Protein AF-A0ABD1CSW5-F1 (afdb_monomer_lite)

Foldseek 3Di:
DAFKWWWAADPPPRAIDIDTDDPAQWDADPPPRDIDGGPDTPDMGHPVVSVVVSVVVRVVVVVVVVVVVVVVVVVVVVVPPPPPPPDPPDDDDDD

Secondary structure (DSSP, 8-state):
-PPPEEEEE-TTT--EEEEE--SS-EEE-TTT--EEE-----EEE-HHHHHHHHHHHHHHHHHHHHHHHHHHHHHHHTSSTT-------------

Radius of gyration: 24.5 Å; chains: 1; bounding box: 70×67×27 Å

InterPro domains:
  IPR032739 MRN complex-interacting protein [PTHR15863] (1-64)
  IPR049472 MRN complex-interacting protein, N-terminal domain [PF15749] (7-75)

Structure (mmCIF, N/CA/C/O backbone):
data_AF-A0ABD1CSW5-F1
#
_entry.id   AF-A0ABD1CSW5-F1
#
loop_
_atom_site.group_PDB
_atom_site.id
_atom_site.type_symbol
_atom_site.label_atom_id
_atom_site.label_alt_id
_atom_site.label_comp_id
_atom_site.label_asym_id
_atom_site.label_entity_id
_atom_site.label_seq_id
_atom_site.pdbx_PDB_ins_code
_atom_site.Cartn_x
_atom_site.Cartn_y
_atom_site.Cartn_z
_atom_site.occupancy
_atom_site.B_iso_or_equiv
_atom_site.auth_seq_id
_atom_site.auth_comp_id
_atom_site.auth_asym_id
_atom_site.auth_atom_id
_atom_site.pdbx_PDB_model_num
ATOM 1 N N . MET A 1 1 ? -14.027 -21.262 8.863 1.00 59.62 1 MET A N 1
ATOM 2 C CA . MET A 1 1 ? -14.495 -20.237 7.901 1.00 59.62 1 MET A CA 1
ATOM 3 C C . MET A 1 1 ? -13.276 -19.576 7.272 1.00 59.62 1 MET A C 1
ATOM 5 O O . MET A 1 1 ? -12.404 -19.165 8.033 1.00 59.62 1 MET A O 1
ATOM 9 N N . PRO A 1 2 ? -13.153 -19.526 5.934 1.00 64.94 2 PRO A N 1
ATOM 10 C CA . PRO A 1 2 ? -12.018 -18.879 5.281 1.00 64.94 2 PRO A CA 1
ATOM 11 C C . PRO A 1 2 ? -12.063 -17.369 5.529 1.00 64.94 2 PRO A C 1
ATOM 13 O O . PRO A 1 2 ? -13.097 -16.724 5.366 1.00 64.94 2 PRO A O 1
ATOM 16 N N . GLN A 1 3 ? -10.942 -16.821 5.983 1.00 81.94 3 GLN A N 1
ATOM 17 C CA . GLN A 1 3 ? -10.825 -15.415 6.356 1.00 81.94 3 GLN A CA 1
ATOM 18 C C . GLN A 1 3 ? -10.508 -14.632 5.084 1.00 81.94 3 GLN A C 1
ATOM 20 O O . GLN A 1 3 ? -9.544 -14.960 4.397 1.00 81.94 3 GLN A O 1
ATOM 25 N N . VAL A 1 4 ? -11.331 -13.644 4.739 1.00 88.38 4 VAL A N 1
ATOM 26 C CA . VAL A 1 4 ? -11.147 -12.858 3.511 1.00 88.38 4 VAL A CA 1
ATOM 27 C C . VAL A 1 4 ? -10.046 -11.825 3.730 1.00 88.38 4 VAL A C 1
ATOM 29 O O . VAL A 1 4 ? -10.012 -11.160 4.768 1.00 88.38 4 VAL A O 1
ATOM 32 N N . LEU A 1 5 ? -9.152 -11.676 2.754 1.00 90.94 5 LEU A N 1
ATOM 33 C CA . LEU A 1 5 ? -8.100 -10.665 2.767 1.00 90.94 5 LEU A CA 1
ATOM 34 C C . LEU A 1 5 ? -8.449 -9.521 1.814 1.00 90.94 5 LEU A C 1
ATOM 36 O O . LEU A 1 5 ? -9.198 -9.687 0.851 1.00 90.94 5 LEU A O 1
ATOM 40 N N . ARG A 1 6 ? -7.899 -8.346 2.103 1.00 90.12 6 ARG A N 1
ATOM 41 C CA . ARG A 1 6 ? -7.984 -7.138 1.282 1.00 90.12 6 ARG A CA 1
ATOM 42 C C . ARG A 1 6 ? -6.601 -6.545 1.071 1.00 90.12 6 ARG A C 1
ATOM 44 O O . ARG A 1 6 ? -5.736 -6.666 1.936 1.00 90.12 6 ARG A O 1
ATOM 51 N N . VAL A 1 7 ? -6.406 -5.871 -0.054 1.00 90.38 7 VAL A N 1
ATOM 52 C CA . VAL A 1 7 ? -5.167 -5.153 -0.364 1.00 90.38 7 VAL A CA 1
ATOM 53 C C . VAL A 1 7 ? -5.326 -3.675 -0.037 1.00 90.38 7 VAL A C 1
ATOM 55 O O . VAL A 1 7 ? -6.291 -3.025 -0.448 1.00 90.38 7 VAL A O 1
ATOM 58 N N . VAL A 1 8 ? -4.367 -3.158 0.724 1.00 89.94 8 VAL A N 1
ATOM 59 C CA . VAL A 1 8 ? -4.356 -1.812 1.297 1.00 89.94 8 VAL A CA 1
ATOM 60 C C . VAL A 1 8 ? -3.012 -1.134 1.032 1.00 89.94 8 VAL A C 1
ATOM 62 O O . VAL A 1 8 ? -1.993 -1.808 0.914 1.00 89.94 8 VAL A O 1
ATOM 65 N N . CYS A 1 9 ? -2.997 0.198 0.947 1.00 88.44 9 CYS A N 1
ATOM 66 C CA . CYS A 1 9 ? -1.780 0.991 0.731 1.00 88.44 9 CYS A CA 1
ATOM 67 C C . CYS A 1 9 ? -1.491 1.865 1.957 1.00 88.44 9 CYS A C 1
ATOM 69 O O . CYS A 1 9 ? -2.384 2.541 2.484 1.00 88.44 9 CYS A O 1
ATOM 71 N N . CYS A 1 10 ? -0.249 1.826 2.443 1.00 87.62 10 CYS A N 1
ATOM 72 C CA . CYS A 1 10 ? 0.183 2.658 3.560 1.00 87.62 10 CYS A CA 1
ATOM 73 C C . CYS A 1 10 ? 0.236 4.129 3.134 1.00 87.62 10 CYS A C 1
ATOM 75 O O . CYS A 1 10 ? 0.765 4.431 2.077 1.00 87.62 10 CYS A O 1
ATOM 77 N N . PHE A 1 11 ? -0.259 5.063 3.950 1.00 83.31 11 PHE A N 1
ATOM 78 C CA . PHE A 1 11 ? -0.165 6.481 3.577 1.00 83.31 11 PHE A CA 1
ATOM 79 C C . PHE A 1 11 ? 1.247 7.053 3.798 1.00 83.31 11 PHE A C 1
ATOM 81 O O . PHE A 1 11 ? 1.605 8.035 3.162 1.00 83.31 11 PHE A O 1
ATOM 88 N N . GLN A 1 12 ? 2.023 6.449 4.706 1.00 84.06 12 GLN A N 1
ATOM 89 C CA . GLN A 1 12 ? 3.347 6.929 5.103 1.00 84.06 12 GLN A CA 1
ATOM 90 C C . GLN A 1 12 ? 4.447 6.398 4.180 1.00 84.06 12 GLN A C 1
ATOM 92 O O . GLN A 1 12 ? 5.218 7.167 3.629 1.00 84.06 12 GLN A O 1
ATOM 97 N N . CYS A 1 13 ? 4.522 5.073 4.020 1.00 85.50 13 CYS A N 1
ATOM 98 C CA . CYS A 1 13 ? 5.559 4.421 3.212 1.00 85.50 13 CYS A CA 1
ATOM 99 C C . CYS A 1 13 ? 5.066 3.975 1.833 1.00 85.50 13 CYS A C 1
ATOM 101 O O . CYS A 1 13 ? 5.815 3.316 1.125 1.00 85.50 13 CYS A O 1
ATOM 103 N N . ARG A 1 14 ? 3.797 4.248 1.491 1.00 82.69 14 ARG A N 1
ATOM 104 C CA . ARG A 1 14 ? 3.176 3.956 0.182 1.00 82.69 14 ARG A CA 1
ATOM 105 C C . ARG A 1 14 ? 3.193 2.492 -0.269 1.00 82.69 14 ARG A C 1
ATOM 107 O O . ARG A 1 14 ? 2.702 2.158 -1.339 1.00 82.69 14 ARG A O 1
ATOM 114 N N . GLN A 1 15 ? 3.618 1.583 0.608 1.00 84.56 15 GLN A N 1
ATOM 115 C CA . GLN A 1 15 ? 3.676 0.157 0.312 1.00 84.56 15 GLN A CA 1
ATOM 116 C C . GLN A 1 15 ? 2.311 -0.533 0.365 1.00 84.56 15 GLN A C 1
ATOM 118 O O . GLN A 1 15 ? 1.514 -0.317 1.292 1.00 84.56 15 GLN A O 1
ATOM 123 N N . PHE A 1 16 ? 2.092 -1.434 -0.597 1.00 87.75 16 PHE A N 1
ATOM 124 C CA . PHE A 1 16 ? 0.913 -2.294 -0.675 1.00 87.75 16 PHE A CA 1
ATOM 125 C C . PHE A 1 16 ? 1.073 -3.521 0.208 1.00 87.75 16 PHE A C 1
ATOM 127 O O . PHE A 1 16 ? 2.103 -4.191 0.208 1.00 87.75 16 PHE A O 1
ATOM 134 N N . GLN A 1 17 ? 0.034 -3.823 0.977 1.00 88.25 17 GLN A N 1
ATOM 135 C CA . GLN A 1 17 ? 0.022 -4.921 1.934 1.00 88.25 17 GLN A CA 1
ATOM 136 C C . GLN A 1 17 ? -1.339 -5.608 1.932 1.00 88.25 17 GLN A C 1
ATOM 138 O O . GLN A 1 17 ? -2.367 -4.991 1.655 1.00 88.25 17 GLN A O 1
ATOM 143 N N . SER A 1 18 ? -1.347 -6.895 2.266 1.00 89.56 18 SER A N 1
ATOM 144 C CA . SER A 1 18 ? -2.576 -7.644 2.512 1.00 89.56 18 SER A CA 1
ATOM 145 C C . SER A 1 18 ? -2.962 -7.546 3.988 1.00 89.56 18 SER A C 1
ATOM 147 O O . SER A 1 18 ? -2.174 -7.930 4.852 1.00 89.56 18 SER A O 1
ATOM 149 N N . ASP A 1 19 ? -4.176 -7.090 4.273 1.00 89.88 19 A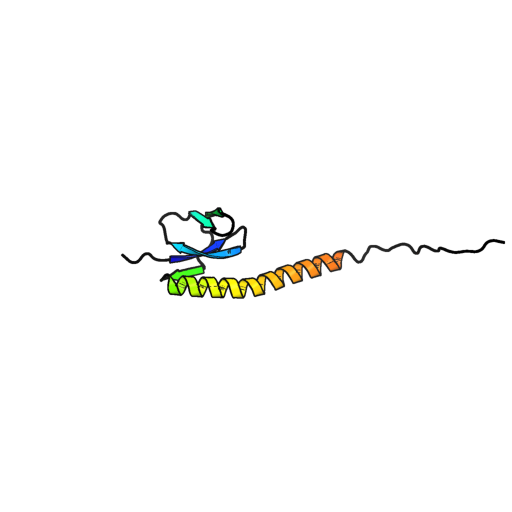SP A N 1
ATOM 150 C CA . ASP A 1 19 ? -4.774 -7.067 5.609 1.00 89.88 19 ASP A CA 1
ATOM 151 C C . ASP A 1 19 ? -6.009 -7.976 5.645 1.00 89.88 19 ASP A C 1
ATOM 153 O O . ASP A 1 19 ? -6.713 -8.142 4.649 1.00 89.88 19 ASP A O 1
ATOM 157 N N . ILE A 1 20 ? -6.281 -8.579 6.799 1.00 89.50 20 ILE A N 1
ATOM 158 C CA . ILE A 1 20 ? -7.479 -9.405 6.977 1.00 89.50 20 ILE A CA 1
ATOM 159 C C . ILE A 1 20 ? -8.683 -8.473 7.087 1.00 89.50 20 ILE A C 1
ATOM 161 O O . ILE A 1 20 ? -8.665 -7.514 7.861 1.00 89.50 20 ILE A O 1
ATOM 165 N N . VAL A 1 21 ? -9.754 -8.767 6.348 1.00 87.75 21 VAL A N 1
ATOM 166 C CA . VAL A 1 21 ? -10.989 -7.985 6.414 1.00 87.75 21 VAL A CA 1
ATOM 167 C C . VAL A 1 21 ? -11.594 -8.128 7.808 1.00 87.75 21 VAL A C 1
ATOM 169 O O . VAL A 1 21 ? -12.181 -9.145 8.166 1.00 87.75 21 VAL A O 1
ATOM 172 N N . LYS A 1 22 ? -11.444 -7.076 8.608 1.00 87.75 22 LYS A N 1
ATOM 173 C CA . LYS A 1 22 ? -12.062 -6.934 9.928 1.00 87.75 22 LYS A CA 1
ATOM 174 C C . LYS A 1 22 ? -13.237 -5.966 9.837 1.00 87.75 22 LYS A C 1
ATOM 176 O O . LYS A 1 22 ? -13.280 -5.112 8.951 1.00 87.75 22 LYS A O 1
ATOM 181 N N . LYS A 1 23 ? -14.142 -6.043 10.818 1.00 85.75 23 LYS A N 1
ATOM 182 C CA . LYS A 1 23 ? -15.232 -5.066 11.007 1.00 85.75 23 LYS A CA 1
ATOM 183 C C . LYS A 1 23 ? -14.699 -3.650 11.269 1.00 85.75 23 LYS A C 1
ATOM 185 O O . LYS A 1 23 ? -15.357 -2.671 10.944 1.00 85.75 23 LYS A O 1
ATOM 190 N N . SER A 1 24 ? -13.491 -3.550 11.831 1.00 87.12 24 SER A N 1
ATOM 191 C CA . SER A 1 24 ? -12.768 -2.287 11.971 1.00 87.12 24 SER A CA 1
ATOM 192 C C . SER A 1 24 ? -12.030 -1.926 10.683 1.00 87.12 24 SER A C 1
ATOM 194 O O . SER A 1 24 ? -11.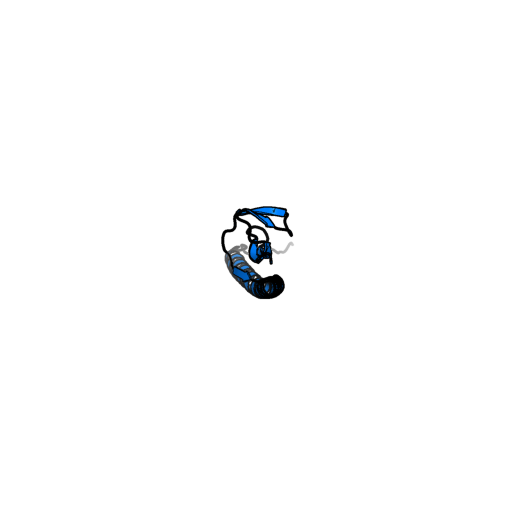364 -2.760 10.062 1.00 87.12 24 SER A O 1
ATOM 196 N N . THR A 1 25 ? -12.098 -0.648 10.325 1.00 87.12 25 THR A N 1
ATOM 197 C CA . THR A 1 25 ? -11.332 -0.046 9.230 1.00 87.12 25 THR A CA 1
ATOM 198 C C . THR A 1 25 ? -9.913 0.335 9.651 1.00 87.12 25 THR A C 1
ATOM 200 O O . THR A 1 25 ? -9.134 0.785 8.819 1.00 87.12 25 THR A O 1
ATOM 203 N N . LYS A 1 26 ? -9.540 0.160 10.924 1.00 91.38 26 LYS A N 1
ATOM 204 C CA . LYS A 1 26 ? -8.194 0.468 11.423 1.00 91.38 26 LYS A CA 1
ATOM 205 C C . LYS A 1 26 ? -7.242 -0.698 11.164 1.00 91.38 26 LYS A C 1
ATOM 207 O O . LYS A 1 26 ? -7.562 -1.841 11.488 1.00 91.38 26 LYS A O 1
ATOM 212 N N . TRP A 1 27 ? -6.062 -0.390 10.645 1.00 91.81 27 TRP A N 1
ATOM 213 C CA . TRP A 1 27 ? -4.985 -1.341 10.395 1.00 91.81 27 TRP A CA 1
ATOM 214 C C . TRP A 1 27 ? -3.621 -0.691 10.648 1.00 91.81 27 TRP A C 1
ATOM 216 O O . TRP A 1 27 ? -3.503 0.532 10.721 1.00 91.81 27 TRP A O 1
ATOM 226 N N . THR A 1 28 ? -2.589 -1.509 10.821 1.00 92.81 28 THR A N 1
ATOM 227 C CA . THR A 1 28 ? -1.225 -1.038 11.088 1.00 92.81 28 THR A CA 1
ATOM 228 C C . THR A 1 28 ? -0.323 -1.499 9.959 1.00 92.81 28 THR A C 1
ATOM 230 O O . THR A 1 28 ? -0.346 -2.673 9.596 1.00 92.81 28 THR A O 1
ATOM 233 N N . CYS A 1 29 ? 0.466 -0.584 9.404 1.00 90.88 29 CYS A N 1
ATOM 234 C CA . CYS A 1 29 ? 1.469 -0.929 8.407 1.00 90.88 29 CYS A CA 1
ATOM 235 C C . CYS A 1 29 ? 2.591 -1.760 9.046 1.00 90.88 29 CYS A C 1
ATOM 237 O O . CYS A 1 29 ? 3.147 -1.343 10.054 1.00 90.88 29 CYS A O 1
ATOM 239 N N . ASN A 1 30 ? 2.970 -2.890 8.448 1.00 87.38 30 ASN A N 1
ATOM 240 C CA . ASN A 1 30 ? 4.012 -3.768 8.993 1.00 87.38 30 ASN A CA 1
ATOM 241 C C . ASN A 1 30 ? 5.441 -3.343 8.603 1.00 87.38 30 ASN A C 1
ATOM 243 O O . ASN A 1 30 ? 6.409 -3.954 9.038 1.00 87.38 30 ASN A O 1
ATOM 247 N N . ARG A 1 31 ? 5.577 -2.327 7.741 1.00 87.12 31 ARG A N 1
ATOM 248 C CA . ARG A 1 31 ? 6.868 -1.754 7.329 1.00 87.12 31 ARG A CA 1
ATOM 249 C C . ARG A 1 31 ? 7.282 -0.570 8.198 1.00 87.12 31 ARG A C 1
ATOM 251 O O . ARG A 1 31 ? 8.422 -0.508 8.628 1.00 87.12 31 ARG A O 1
ATOM 258 N N . CYS A 1 32 ? 6.363 0.369 8.428 1.00 90.69 32 CYS A N 1
ATOM 259 C CA . CYS A 1 32 ? 6.628 1.606 9.173 1.00 90.69 32 CYS A CA 1
ATOM 260 C C . CYS A 1 32 ? 5.898 1.676 10.524 1.00 90.69 32 CYS A C 1
ATOM 262 O O . CYS A 1 32 ? 5.959 2.697 11.201 1.00 90.69 32 CYS A O 1
ATOM 264 N N . ASN A 1 33 ? 5.161 0.626 10.904 1.00 91.56 33 ASN A N 1
ATOM 265 C CA . ASN A 1 33 ? 4.419 0.515 12.167 1.00 91.56 33 ASN A CA 1
ATOM 266 C C . ASN A 1 33 ? 3.388 1.628 12.436 1.00 91.56 33 ASN A C 1
ATOM 268 O O . ASN A 1 33 ? 2.869 1.754 13.547 1.00 91.56 33 ASN A O 1
ATOM 272 N N . THR A 1 34 ? 3.016 2.401 11.416 1.00 91.69 34 THR A N 1
ATOM 273 C CA . THR A 1 34 ? 2.023 3.470 11.535 1.00 91.69 34 THR A CA 1
ATOM 274 C C . THR A 1 34 ? 0.609 2.895 11.589 1.00 91.69 34 THR A C 1
ATOM 276 O O . THR A 1 34 ? 0.203 2.114 10.722 1.00 91.69 34 THR A O 1
ATOM 279 N N . LYS A 1 35 ? -0.159 3.297 12.608 1.00 92.94 35 LYS A N 1
ATOM 280 C CA . LYS A 1 35 ? -1.590 2.985 12.717 1.00 92.94 35 LYS A CA 1
ATOM 281 C C . LYS A 1 35 ? -2.374 3.908 11.801 1.00 92.94 35 LYS A C 1
ATOM 283 O O . LYS A 1 35 ? -2.206 5.123 11.850 1.00 92.94 35 LYS A O 1
ATOM 288 N N . GLN A 1 36 ? -3.250 3.335 10.992 1.00 92.00 36 GLN A N 1
ATOM 289 C CA . GLN A 1 36 ? -3.984 4.082 9.987 1.00 92.00 36 GLN A CA 1
ATOM 290 C C . GLN A 1 36 ? -5.375 3.519 9.734 1.00 92.00 36 GLN A C 1
ATOM 292 O O . GLN A 1 36 ? -5.683 2.368 10.039 1.00 92.00 36 GLN A O 1
ATOM 297 N N . THR A 1 37 ? -6.232 4.356 9.167 1.00 91.38 37 THR A N 1
ATOM 298 C CA . THR A 1 37 ? -7.574 3.955 8.750 1.00 91.38 37 THR A CA 1
ATOM 299 C C . THR A 1 37 ? -7.550 3.584 7.271 1.00 91.38 37 THR A C 1
ATOM 301 O O . THR A 1 37 ? -6.836 4.186 6.467 1.00 91.38 37 THR A O 1
ATOM 304 N N . LEU A 1 38 ? -8.322 2.569 6.902 1.00 87.81 38 LEU A N 1
ATOM 305 C CA . LEU A 1 38 ? -8.543 2.150 5.528 1.00 87.81 38 LEU A CA 1
ATOM 306 C C . LEU A 1 38 ? -9.147 3.316 4.735 1.00 87.81 38 LEU A C 1
ATOM 308 O O . LEU A 1 38 ? -10.291 3.692 4.970 1.00 87.81 38 LEU A O 1
ATOM 312 N N . ARG A 1 39 ? -8.366 3.883 3.810 1.00 83.56 39 ARG A N 1
ATOM 313 C CA . ARG A 1 39 ? -8.827 4.919 2.872 1.00 83.56 39 ARG A CA 1
ATOM 314 C C . ARG A 1 39 ? -9.397 4.322 1.590 1.00 83.56 39 ARG A C 1
ATOM 316 O O . ARG A 1 39 ? -10.441 4.756 1.124 1.00 83.56 39 ARG A O 1
ATOM 323 N N . LYS A 1 40 ? -8.698 3.337 1.021 1.00 83.44 40 LYS A N 1
ATOM 324 C CA . LYS A 1 40 ? -9.051 2.697 -0.248 1.00 83.44 40 LYS A CA 1
ATOM 325 C C . LYS A 1 40 ? -8.739 1.207 -0.187 1.00 83.44 40 LYS A C 1
ATOM 327 O O . LYS A 1 40 ? -7.684 0.815 0.312 1.00 83.44 40 LYS A O 1
ATOM 332 N N . GLU A 1 41 ? -9.670 0.402 -0.685 1.00 86.50 41 GLU A N 1
ATOM 333 C CA . GLU A 1 41 ? -9.484 -1.028 -0.926 1.00 86.50 41 GLU A CA 1
ATOM 334 C C . GLU A 1 41 ? -9.087 -1.208 -2.397 1.00 86.50 41 GLU A C 1
ATOM 336 O O . GLU A 1 41 ? -9.783 -0.722 -3.285 1.00 86.50 41 GLU A O 1
ATOM 341 N N . TYR A 1 42 ? -7.944 -1.849 -2.651 1.00 84.44 42 TYR A N 1
ATOM 342 C CA . TYR A 1 42 ? -7.434 -2.082 -4.012 1.00 84.44 42 TYR A CA 1
ATOM 343 C C . TYR A 1 42 ? -7.885 -3.423 -4.590 1.00 84.44 42 TYR A C 1
ATOM 345 O O . TYR A 1 42 ? -7.855 -3.629 -5.797 1.00 84.44 42 TYR A O 1
ATOM 353 N N . GLY A 1 43 ? -8.302 -4.335 -3.719 1.00 85.38 43 GLY A N 1
ATOM 354 C CA . GLY A 1 43 ? -8.805 -5.645 -4.085 1.00 85.38 43 GLY A CA 1
ATOM 355 C C . GLY A 1 43 ? -9.137 -6.452 -2.841 1.00 85.38 43 GLY A C 1
ATOM 356 O O . GLY A 1 43 ? -8.659 -6.150 -1.744 1.00 85.38 43 GLY A O 1
ATOM 357 N N . ARG A 1 44 ? -9.956 -7.484 -3.018 1.00 89.50 44 ARG A N 1
ATOM 358 C CA . ARG A 1 44 ? -10.406 -8.387 -1.960 1.00 89.50 44 ARG A CA 1
ATOM 359 C C . ARG A 1 44 ? -10.454 -9.807 -2.500 1.00 89.50 44 ARG A C 1
ATOM 361 O O . ARG A 1 44 ? -10.941 -10.017 -3.604 1.00 89.50 44 ARG A O 1
ATOM 368 N N . GLY A 1 45 ? -9.985 -10.774 -1.723 1.00 87.44 45 GLY A N 1
ATOM 369 C CA . GLY A 1 45 ? -9.998 -12.165 -2.148 1.00 87.44 45 GLY A CA 1
ATOM 370 C C . GLY A 1 45 ? -9.281 -13.107 -1.193 1.00 87.44 45 GLY A C 1
ATOM 371 O O . GLY A 1 45 ? -9.159 -12.855 0.010 1.00 87.44 45 GLY A O 1
ATOM 372 N N . SER A 1 46 ? -8.826 -14.221 -1.757 1.00 84.00 46 SER A N 1
ATOM 373 C CA . SER A 1 46 ? -8.009 -15.218 -1.070 1.00 84.00 46 SER A CA 1
ATOM 374 C C . SER A 1 46 ? -6.592 -14.697 -0.818 1.00 84.00 46 SER A C 1
ATOM 376 O O . SER A 1 46 ? -6.100 -13.817 -1.521 1.00 84.00 46 SER A O 1
ATOM 378 N N . GLY A 1 47 ? -5.892 -15.271 0.165 1.00 81.00 47 GLY A N 1
ATOM 379 C CA . GLY A 1 47 ? -4.542 -14.822 0.528 1.00 81.00 47 GLY A CA 1
ATOM 380 C C . GLY A 1 47 ? -3.528 -14.880 -0.620 1.00 81.00 47 GLY A C 1
ATOM 381 O O . GLY A 1 47 ? -2.645 -14.029 -0.677 1.00 81.00 47 GLY A O 1
ATOM 382 N N . LEU A 1 48 ? -3.678 -15.833 -1.549 1.00 82.56 48 LEU A N 1
ATOM 383 C CA . LEU A 1 48 ? -2.842 -15.943 -2.749 1.00 82.56 48 LEU A CA 1
ATOM 384 C C . LEU A 1 48 ? -3.074 -14.769 -3.713 1.00 82.56 48 LEU A C 1
ATOM 386 O O . LEU A 1 48 ? -2.132 -14.049 -4.031 1.00 82.56 48 LEU A O 1
ATOM 390 N N . GLU A 1 49 ? -4.333 -14.536 -4.092 1.00 84.12 49 GLU A N 1
ATOM 391 C CA . GLU A 1 49 ? -4.752 -13.427 -4.960 1.00 84.12 49 GLU A CA 1
ATOM 392 C C . GLU A 1 49 ? -4.304 -12.076 -4.395 1.00 84.12 49 GLU A C 1
ATOM 394 O O . GLU A 1 49 ? -3.709 -11.260 -5.095 1.00 84.12 49 GLU A O 1
ATOM 399 N N . CYS A 1 50 ? -4.510 -11.846 -3.093 1.00 83.00 50 CYS A N 1
ATOM 400 C CA . CYS A 1 50 ? -4.095 -10.601 -2.452 1.00 83.00 50 CYS A CA 1
ATOM 401 C C . CYS A 1 50 ? -2.572 -10.424 -2.416 1.00 83.00 50 CYS A C 1
ATOM 403 O O . CYS A 1 50 ? -2.105 -9.294 -2.539 1.00 83.00 50 CYS A O 1
ATOM 405 N N . ARG A 1 51 ? -1.792 -11.503 -2.250 1.00 82.00 51 ARG A N 1
ATOM 406 C CA . ARG A 1 51 ? -0.322 -11.434 -2.301 1.00 82.00 51 ARG A CA 1
ATOM 407 C C . ARG A 1 51 ? 0.171 -11.107 -3.706 1.00 82.00 51 ARG A C 1
ATOM 409 O O . ARG A 1 51 ? 1.004 -10.216 -3.838 1.00 82.00 51 ARG A O 1
ATOM 416 N N . LEU A 1 52 ? -0.374 -11.764 -4.731 1.00 85.50 52 LEU A N 1
ATOM 417 C CA . LEU A 1 52 ? -0.056 -11.476 -6.133 1.00 85.50 52 LEU A CA 1
ATOM 418 C C . LEU A 1 52 ? -0.415 -10.036 -6.499 1.00 85.50 52 LEU A C 1
ATOM 420 O O . LEU A 1 52 ? 0.416 -9.321 -7.051 1.00 85.50 52 LEU A O 1
ATOM 424 N N . LEU A 1 53 ? -1.614 -9.579 -6.129 1.00 85.38 53 LEU A N 1
ATOM 425 C CA . LEU A 1 53 ? -2.051 -8.210 -6.389 1.00 85.38 53 LEU A CA 1
ATOM 426 C C . LEU A 1 53 ? -1.171 -7.191 -5.653 1.00 85.38 53 LEU A C 1
ATOM 428 O O . LEU A 1 53 ? -0.747 -6.211 -6.252 1.00 85.38 53 LEU A O 1
ATOM 432 N N . ALA A 1 54 ? -0.849 -7.417 -4.375 1.00 83.00 54 ALA A N 1
ATOM 433 C CA . ALA A 1 54 ? 0.041 -6.532 -3.622 1.00 83.00 54 ALA A CA 1
ATOM 434 C C . ALA A 1 54 ? 1.459 -6.494 -4.216 1.00 83.00 54 ALA A C 1
ATOM 436 O O . ALA A 1 54 ? 2.064 -5.424 -4.262 1.00 83.00 54 ALA A O 1
ATOM 437 N N . GLN A 1 55 ? 1.973 -7.626 -4.706 1.00 83.62 55 GLN A N 1
ATOM 438 C CA . GLN A 1 55 ? 3.269 -7.701 -5.380 1.00 83.62 55 GLN A CA 1
ATOM 439 C C . GLN A 1 55 ? 3.248 -6.957 -6.722 1.00 83.62 55 GLN A C 1
ATOM 441 O O . GLN A 1 55 ? 4.138 -6.153 -6.979 1.00 83.62 55 GLN A O 1
ATOM 446 N N . GLN A 1 56 ? 2.212 -7.158 -7.541 1.00 84.06 56 GLN A N 1
ATOM 447 C CA . GLN A 1 56 ? 2.038 -6.443 -8.808 1.00 84.06 56 GLN A CA 1
ATOM 448 C C . GLN A 1 56 ? 1.859 -4.938 -8.602 1.00 84.06 56 GLN A C 1
ATOM 450 O O . GLN A 1 56 ? 2.437 -4.151 -9.342 1.00 84.06 56 GLN A O 1
ATOM 455 N N . LEU A 1 57 ? 1.076 -4.524 -7.603 1.00 80.94 57 LEU A N 1
ATOM 456 C CA . LEU A 1 57 ? 0.886 -3.111 -7.277 1.00 80.94 57 LEU A CA 1
ATOM 457 C C . LEU A 1 57 ? 2.174 -2.490 -6.737 1.00 80.94 57 LEU A C 1
ATOM 459 O O . LEU A 1 57 ? 2.512 -1.389 -7.140 1.00 80.94 57 LEU A O 1
ATOM 463 N N . SER A 1 58 ? 2.934 -3.205 -5.904 1.00 76.12 58 SER A N 1
ATOM 464 C CA . SER A 1 58 ? 4.242 -2.724 -5.438 1.00 76.12 58 SER A CA 1
ATOM 465 C C . SER A 1 58 ? 5.252 -2.598 -6.584 1.00 76.12 58 SER A C 1
ATOM 467 O O . SER A 1 58 ? 6.022 -1.646 -6.596 1.00 76.12 58 SER A O 1
ATOM 469 N N . ALA A 1 59 ? 5.229 -3.508 -7.565 1.00 70.69 59 ALA A N 1
ATOM 470 C CA . ALA A 1 59 ? 6.059 -3.411 -8.769 1.00 70.69 59 ALA A CA 1
ATOM 471 C C . ALA A 1 59 ? 5.664 -2.198 -9.626 1.00 70.69 59 ALA A C 1
ATOM 473 O O . ALA A 1 59 ? 6.497 -1.340 -9.899 1.00 70.69 59 ALA A O 1
ATOM 474 N N . LYS A 1 60 ? 4.368 -2.057 -9.931 1.00 65.81 60 LYS A N 1
ATOM 475 C CA . LYS A 1 60 ? 3.844 -0.924 -10.708 1.00 65.81 60 LYS A CA 1
ATOM 476 C C . LYS A 1 60 ? 4.054 0.417 -10.006 1.00 65.81 60 LYS A C 1
ATOM 478 O O . LYS A 1 60 ? 4.282 1.422 -10.664 1.00 65.81 60 LYS A O 1
ATOM 483 N N . SER A 1 61 ? 3.986 0.448 -8.677 1.00 59.28 61 SER A N 1
ATOM 484 C CA . SER A 1 61 ? 4.229 1.666 -7.903 1.00 59.28 61 SER A CA 1
ATOM 485 C C . SER A 1 61 ? 5.705 1.997 -7.726 1.00 59.28 61 SER A C 1
ATOM 487 O O . SER A 1 61 ? 6.031 3.177 -7.691 1.00 59.28 61 SER A O 1
ATOM 489 N N . CYS A 1 62 ? 6.602 1.007 -7.726 1.00 49.84 62 CYS A N 1
ATOM 490 C CA . CYS A 1 62 ? 8.037 1.256 -7.882 1.00 49.84 62 CYS A CA 1
ATOM 491 C C . CYS A 1 62 ? 8.338 1.966 -9.214 1.00 49.84 62 CYS A C 1
ATOM 493 O O . CYS A 1 62 ? 9.195 2.842 -9.255 1.00 49.84 62 CYS A O 1
ATOM 495 N N . GLU A 1 63 ? 7.607 1.634 -10.283 1.00 43.69 63 GLU A N 1
ATOM 496 C CA . GLU A 1 63 ? 7.738 2.312 -11.578 1.00 43.69 63 GLU A CA 1
ATOM 497 C C . GLU A 1 63 ? 7.105 3.718 -11.561 1.00 43.69 63 GLU A C 1
ATOM 499 O O . GLU A 1 63 ? 7.717 4.675 -12.029 1.00 43.69 63 GLU A O 1
ATOM 504 N N . THR A 1 64 ? 5.913 3.895 -10.975 1.00 42.41 64 THR A N 1
ATOM 505 C CA . THR A 1 64 ? 5.228 5.204 -11.003 1.00 42.41 64 THR A CA 1
ATOM 506 C C . THR A 1 64 ? 5.736 6.221 -9.981 1.00 42.41 64 THR A C 1
ATOM 508 O O . THR A 1 64 ? 5.625 7.416 -10.236 1.00 42.41 64 THR A O 1
ATOM 511 N N . GLU A 1 65 ? 6.285 5.803 -8.835 1.00 44.75 65 GLU A N 1
ATOM 512 C CA . GLU A 1 65 ? 6.887 6.754 -7.886 1.00 44.75 65 GLU A CA 1
ATOM 513 C C . GLU A 1 65 ? 8.267 7.218 -8.357 1.00 44.75 65 GLU A C 1
ATOM 515 O O . GLU A 1 65 ? 8.590 8.377 -8.152 1.00 44.75 65 GLU A O 1
ATOM 520 N N . GLY A 1 66 ? 9.018 6.400 -9.105 1.00 43.72 66 GLY A N 1
ATOM 521 C CA . GLY A 1 66 ? 10.235 6.863 -9.780 1.00 43.72 66 GLY A CA 1
ATOM 522 C C . GLY A 1 66 ? 9.967 7.951 -10.829 1.00 43.72 66 GLY A C 1
ATOM 523 O O . GLY A 1 66 ? 10.751 8.886 -10.940 1.00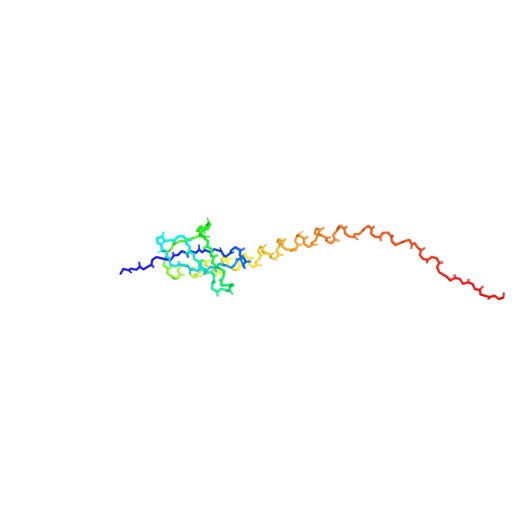 43.72 66 GLY A O 1
ATOM 524 N N . LEU A 1 67 ? 8.842 7.880 -11.556 1.00 47.50 67 LEU A N 1
ATOM 525 C CA . LEU A 1 67 ? 8.461 8.915 -12.529 1.00 47.50 67 LEU A CA 1
ATOM 526 C C . LEU A 1 67 ? 7.882 10.183 -11.886 1.00 47.50 67 LEU A C 1
ATOM 528 O O . LEU A 1 67 ? 8.160 11.279 -12.364 1.00 47.50 67 LEU A O 1
ATOM 532 N N . LEU A 1 68 ? 7.065 10.072 -10.834 1.00 53.56 68 LEU A N 1
ATOM 533 C CA . LEU A 1 68 ? 6.522 11.250 -10.141 1.00 53.56 68 LEU A CA 1
ATOM 534 C C . LEU A 1 68 ? 7.611 11.987 -9.346 1.00 53.56 68 LEU A C 1
ATOM 536 O O . LEU A 1 68 ? 7.595 13.213 -9.293 1.00 53.56 68 LEU A O 1
ATOM 540 N N . ASP A 1 69 ? 8.569 11.251 -8.779 1.00 52.84 69 ASP A N 1
ATOM 541 C CA . ASP A 1 69 ? 9.730 11.823 -8.096 1.00 52.84 69 ASP A CA 1
ATOM 542 C C . ASP A 1 69 ? 10.718 12.425 -9.108 1.00 52.84 69 ASP A C 1
ATOM 544 O O . ASP A 1 69 ? 11.093 13.579 -8.942 1.00 52.84 69 ASP A O 1
ATOM 548 N N . GLN A 1 70 ? 11.029 11.751 -10.231 1.00 49.81 70 GLN A N 1
ATOM 549 C CA . GLN A 1 70 ? 11.827 12.365 -11.309 1.00 49.81 70 GLN A CA 1
ATOM 550 C C . GLN A 1 70 ? 11.175 13.619 -11.891 1.00 49.81 70 GLN A C 1
ATOM 552 O O . GLN A 1 70 ? 11.859 14.613 -12.067 1.00 49.81 70 GLN A O 1
ATOM 557 N N . THR A 1 71 ? 9.868 13.616 -12.162 1.00 56.06 71 THR A N 1
ATOM 558 C CA . THR A 1 71 ? 9.189 14.796 -12.736 1.00 56.06 71 THR A CA 1
ATOM 559 C C . THR A 1 71 ? 9.105 15.970 -11.759 1.00 56.06 71 THR A C 1
ATOM 561 O O . THR A 1 71 ? 9.111 17.121 -12.191 1.00 56.06 71 THR A O 1
ATOM 564 N N . LEU A 1 72 ? 9.038 15.715 -10.449 1.00 64.88 72 LEU A N 1
ATOM 565 C CA . LEU A 1 72 ? 9.142 16.758 -9.425 1.00 64.88 72 LEU A CA 1
ATOM 566 C C . LEU A 1 72 ? 10.583 17.248 -9.257 1.00 64.88 72 LEU A C 1
ATOM 568 O O . LEU A 1 72 ? 10.788 18.453 -9.168 1.00 64.88 72 LEU A O 1
ATOM 572 N N . ILE A 1 73 ? 11.565 16.345 -9.257 1.00 63.09 73 ILE A N 1
ATOM 573 C CA . ILE A 1 73 ? 12.993 16.680 -9.210 1.00 63.09 73 ILE A CA 1
ATOM 574 C C . ILE A 1 73 ? 13.385 17.508 -10.439 1.00 63.09 73 ILE A C 1
ATOM 576 O 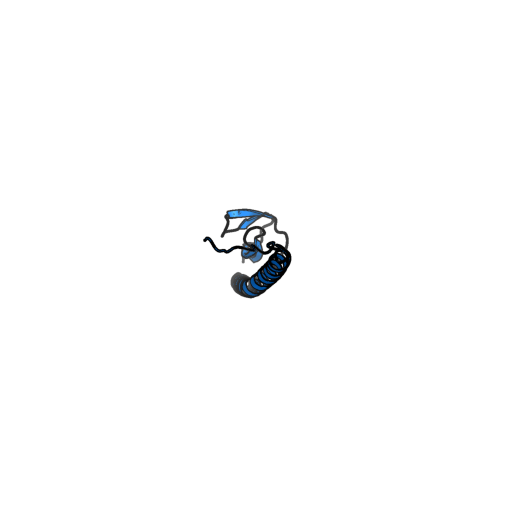O . ILE A 1 73 ? 14.011 18.546 -10.290 1.00 63.09 73 ILE A O 1
ATOM 580 N N . GLU A 1 74 ? 12.965 17.113 -11.638 1.00 59.44 74 GLU A N 1
ATOM 581 C CA . GLU A 1 74 ? 13.247 17.831 -12.883 1.00 59.44 74 GLU A CA 1
ATOM 582 C C . GLU A 1 74 ? 12.579 19.209 -12.914 1.00 59.44 74 GLU A C 1
ATOM 584 O O . GLU A 1 74 ? 13.180 20.165 -13.387 1.00 59.44 74 GLU A O 1
ATOM 589 N N . ARG A 1 75 ? 11.385 19.361 -12.328 1.00 59.47 75 ARG A N 1
ATOM 590 C CA . ARG A 1 75 ? 10.773 20.686 -12.140 1.00 59.47 75 ARG A CA 1
ATOM 591 C C . ARG A 1 75 ? 11.535 21.557 -11.140 1.00 59.47 75 ARG A C 1
ATOM 593 O O . ARG A 1 75 ? 11.770 22.715 -11.442 1.00 59.47 75 ARG A O 1
ATOM 600 N N . LEU A 1 76 ? 11.940 21.003 -9.996 1.00 62.22 76 LEU A N 1
ATOM 601 C CA . LEU A 1 76 ? 12.679 21.743 -8.967 1.00 62.22 76 LEU A CA 1
ATOM 602 C C . LEU A 1 76 ? 14.082 22.158 -9.439 1.00 62.22 76 LEU A C 1
ATOM 604 O O . LEU A 1 76 ? 14.513 23.260 -9.142 1.00 62.22 76 LEU A O 1
ATOM 608 N N . LEU A 1 77 ? 14.773 21.313 -10.209 1.00 62.50 77 LEU A N 1
ATOM 609 C CA . LEU A 1 77 ? 16.108 21.608 -10.747 1.00 62.50 77 LEU A CA 1
ATOM 610 C C . LEU A 1 77 ? 16.096 22.664 -11.862 1.00 62.50 77 LEU A C 1
ATOM 612 O O . LEU A 1 77 ? 17.116 23.298 -12.101 1.00 62.50 77 LEU A O 1
ATOM 616 N N . LEU A 1 78 ? 14.964 22.855 -12.546 1.00 56.59 78 LEU A N 1
ATOM 617 C CA . LEU A 1 78 ? 14.802 23.896 -13.568 1.00 56.59 78 LEU A CA 1
ATOM 618 C C . LEU A 1 78 ? 14.448 25.271 -12.976 1.00 56.59 78 LEU A C 1
ATOM 620 O O . LEU A 1 78 ? 14.427 26.252 -13.715 1.00 56.59 78 LEU A O 1
ATOM 624 N N . GLU A 1 79 ? 14.162 25.360 -11.674 1.00 55.12 79 GLU A N 1
ATOM 625 C CA . GLU A 1 79 ? 13.851 26.624 -10.989 1.00 55.12 79 GLU A CA 1
ATOM 626 C C . GLU A 1 79 ? 15.101 27.306 -10.381 1.00 55.12 79 GLU A C 1
ATOM 628 O O . GLU A 1 79 ? 15.013 28.468 -9.994 1.00 55.12 79 GLU A O 1
ATOM 633 N N . ASP A 1 80 ? 16.272 26.651 -10.365 1.00 49.81 80 ASP A N 1
ATOM 634 C CA . ASP A 1 80 ? 17.525 27.181 -9.784 1.00 49.81 80 ASP A CA 1
ATOM 635 C C . ASP A 1 80 ? 18.529 27.774 -10.814 1.00 49.81 80 ASP A C 1
ATOM 637 O O . ASP A 1 80 ? 19.625 28.189 -10.436 1.00 49.81 80 ASP A O 1
ATOM 641 N N . ASP A 1 81 ? 18.175 27.880 -12.103 1.00 49.81 81 ASP A N 1
ATOM 642 C CA . ASP A 1 81 ? 19.053 28.418 -13.173 1.00 49.81 81 ASP A CA 1
ATOM 643 C C . ASP A 1 81 ? 18.894 29.945 -13.406 1.00 49.81 81 ASP A C 1
ATOM 645 O O . ASP A 1 81 ? 19.012 30.431 -14.525 1.00 49.81 81 ASP A O 1
ATOM 649 N N . ASP A 1 82 ? 18.615 30.725 -12.352 1.00 47.41 82 ASP A N 1
ATOM 650 C CA . ASP A 1 82 ? 18.704 32.205 -12.383 1.00 47.41 82 ASP A CA 1
ATOM 651 C C . ASP A 1 82 ? 19.651 32.754 -11.298 1.00 47.41 82 ASP A C 1
ATOM 653 O O . ASP A 1 82 ? 19.569 33.909 -10.886 1.00 47.41 82 ASP A O 1
ATOM 657 N N . PHE A 1 83 ? 20.605 31.947 -10.813 1.00 49.22 83 PHE A N 1
ATOM 658 C CA . PHE A 1 83 ? 21.757 32.518 -10.112 1.00 49.22 83 PHE A CA 1
ATOM 659 C C . PHE A 1 83 ? 22.713 33.115 -11.150 1.00 49.22 83 PHE A C 1
ATOM 661 O O . PHE A 1 83 ? 23.723 32.512 -11.516 1.00 49.22 83 PHE A O 1
ATOM 668 N N . GLU A 1 84 ? 22.373 34.307 -11.643 1.00 46.44 84 GLU A N 1
ATOM 669 C CA . GLU A 1 84 ? 23.286 35.152 -12.403 1.00 46.44 84 GLU A CA 1
ATOM 670 C C . GLU A 1 84 ? 24.477 35.488 -11.493 1.00 46.44 84 GLU A C 1
ATOM 672 O O . GLU A 1 84 ? 24.433 36.392 -10.658 1.00 46.44 84 GLU A O 1
ATOM 677 N N . ILE A 1 85 ? 25.542 34.688 -11.600 1.00 53.59 85 ILE A N 1
ATOM 678 C CA . ILE A 1 85 ? 26.844 34.998 -11.015 1.00 53.59 85 ILE A CA 1
ATOM 679 C C . ILE A 1 85 ? 27.325 36.249 -11.758 1.00 53.59 85 ILE A C 1
ATOM 681 O O . ILE A 1 85 ? 27.596 36.152 -12.959 1.00 53.59 85 ILE A O 1
ATOM 685 N N . PRO A 1 86 ? 27.436 37.423 -11.108 1.00 57.97 86 PRO A N 1
ATOM 686 C CA . PRO A 1 86 ? 28.043 38.572 -11.761 1.00 57.97 86 PRO A CA 1
ATOM 687 C C . PRO A 1 86 ? 29.468 38.185 -12.181 1.00 57.97 86 PRO A C 1
ATOM 689 O O . PRO A 1 86 ? 30.161 37.527 -11.399 1.00 57.97 86 PRO A O 1
ATOM 692 N N . PRO A 1 87 ? 29.920 38.546 -13.393 1.00 57.56 87 PRO A N 1
ATOM 693 C CA . PRO A 1 87 ? 31.262 38.204 -13.833 1.00 57.56 87 PRO A CA 1
ATOM 694 C C . PRO A 1 87 ? 32.293 38.796 -12.864 1.00 57.56 87 PRO A C 1
ATOM 696 O O . PRO A 1 87 ? 32.406 40.012 -12.708 1.00 57.56 87 PRO A O 1
ATOM 699 N N . ASP A 1 88 ? 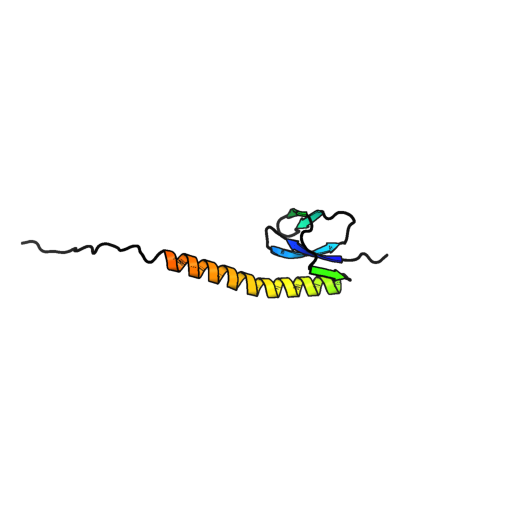33.030 37.903 -12.203 1.00 55.22 88 ASP A N 1
ATOM 700 C CA . ASP A 1 88 ? 34.264 38.202 -11.486 1.00 55.22 88 ASP A CA 1
ATOM 701 C C . ASP A 1 88 ? 35.330 38.569 -12.528 1.00 55.22 88 ASP A C 1
ATOM 703 O O . ASP A 1 88 ? 36.014 37.710 -13.085 1.00 55.22 88 ASP A O 1
ATOM 707 N N . GLU A 1 89 ? 35.43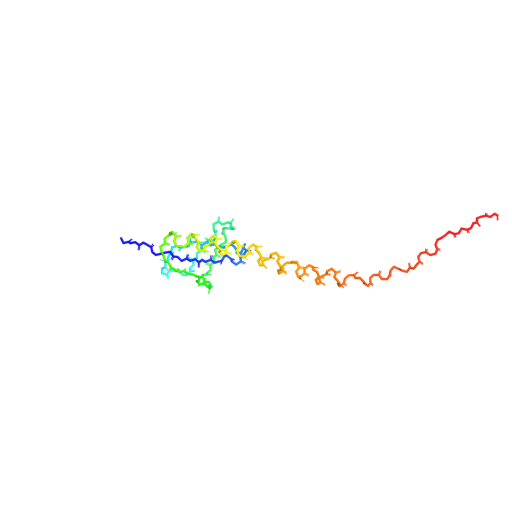9 39.859 -12.849 1.00 52.50 89 GLU A N 1
ATOM 708 C CA . GLU A 1 89 ? 36.563 40.403 -13.618 1.00 52.50 89 GLU A CA 1
ATOM 709 C C . GLU A 1 89 ? 37.803 40.438 -12.710 1.00 52.50 89 GLU A C 1
ATOM 711 O O . GLU A 1 89 ? 38.198 41.470 -12.161 1.00 52.50 89 GLU A O 1
ATOM 716 N N . GLY A 1 90 ? 38.398 39.266 -12.507 1.00 61.62 90 GLY A N 1
ATOM 717 C CA . GLY A 1 90 ? 39.683 39.095 -11.848 1.00 61.62 90 GLY A CA 1
ATOM 718 C C . GLY A 1 90 ? 40.856 39.079 -12.835 1.00 61.62 90 GLY A C 1
ATOM 719 O O . GLY A 1 90 ? 40.789 38.436 -13.877 1.00 61.62 90 GLY A O 1
ATOM 720 N N . VAL A 1 91 ? 41.976 39.674 -12.391 1.00 54.91 91 VAL A N 1
ATOM 721 C CA . VAL A 1 91 ? 43.374 39.583 -12.890 1.00 54.91 91 VAL A CA 1
ATOM 722 C C . VAL A 1 91 ? 43.774 40.657 -13.920 1.00 54.91 91 VAL A C 1
ATOM 724 O O . VAL A 1 91 ? 43.229 40.734 -15.008 1.00 54.91 91 VAL A O 1
ATOM 727 N N . GLY A 1 92 ? 44.676 41.608 -13.645 1.00 55.00 92 GLY A N 1
ATOM 728 C CA . GLY A 1 92 ? 46.089 41.539 -13.221 1.00 55.00 92 GLY A CA 1
ATOM 729 C C . GLY A 1 92 ? 46.821 42.607 -14.068 1.00 55.00 92 GLY A C 1
ATOM 730 O O . GLY A 1 92 ? 46.434 42.837 -15.203 1.00 55.00 92 GLY A O 1
ATOM 731 N N . THR A 1 93 ? 47.778 43.404 -13.597 1.00 55.84 93 THR A N 1
ATOM 732 C CA . THR A 1 93 ? 49.190 43.032 -13.440 1.00 55.84 93 THR A CA 1
ATOM 733 C C . THR A 1 93 ? 49.936 44.168 -12.737 1.00 55.84 93 THR A C 1
ATOM 735 O O . THR A 1 93 ? 49.754 45.335 -13.082 1.00 55.84 93 THR A O 1
ATOM 738 N N . GLY A 1 94 ? 50.831 43.831 -11.809 1.00 64.25 94 GLY A N 1
ATOM 739 C CA . GLY A 1 94 ? 51.806 44.779 -11.284 1.00 64.25 94 GLY A CA 1
ATOM 740 C C . GLY A 1 94 ? 52.908 45.110 -12.294 1.00 64.25 94 GLY A C 1
ATOM 741 O O . GLY A 1 94 ? 53.381 44.232 -13.020 1.00 64.25 94 GLY A O 1
ATOM 742 N N . ARG A 1 95 ? 53.356 46.365 -12.263 1.00 54.09 95 ARG A N 1
ATOM 743 C CA . ARG A 1 95 ? 54.771 46.734 -12.269 1.00 54.09 95 ARG A CA 1
ATOM 744 C C . ARG A 1 95 ? 54.951 48.086 -11.594 1.00 54.09 95 ARG A C 1
ATOM 746 O O . ARG A 1 95 ? 54.074 48.948 -11.805 1.00 54.09 95 ARG A O 1
#

Organism: Culex pipiens pipiens (NCBI:txid38569)

pLDDT: mean 73.86, std 16.4, range [42.41, 92.94]

Sequence (95 aa):
MPQVLRVVCCFQCRQFQSDIVKKSTKWTCNRCNTKQTLRKEYGRGSGLECRLLAQQLSAKSCETEGLLDQTLIERLLLEDDDFEIPPDEGVGTGR